Protein AF-A0A0B7IKX9-F1 (afdb_monomer_lite)

Secondary structure (DSSP, 8-state):
--HHHHHHHGGGS-TT--GGGS-HHHHHHHHHHHHHSPP--HHHHHHHHHHHHT-

InterPro domains:
  IPR051917 Transposase/Integrase Enzymes [PTHR10948] (2-44)

pLDDT: mean 76.39, std 15.46, range [43.78, 92.88]

Radius of gyration: 17.38 Å; chains: 1; bounding box: 44×20×41 Å

Sequence (55 aa):
MSENTNKLVRQYIPKGTYFEKISKEKIKEIQHKINRRPRTAIAHHEHLNFKNYKK

Organism: NCBI:txid28188

Foldseek 3Di:
DDPVVVVQLVVLDDPPDDPVPDDPVNVVVSVVCSVPDDDPPPPVVVVVVVVVVVD

Structure (mmCIF, N/CA/C/O backbone):
data_AF-A0A0B7IKX9-F1
#
_entry.id   AF-A0A0B7IKX9-F1
#
loop_
_atom_site.group_PDB
_atom_site.id
_atom_site.type_symbol
_atom_site.label_atom_id
_atom_site.label_alt_id
_atom_site.label_comp_id
_atom_site.label_asym_id
_atom_site.label_entity_id
_atom_site.label_seq_id
_atom_site.pdbx_PDB_ins_code
_atom_site.Cartn_x
_atom_site.Cartn_y
_atom_site.Cartn_z
_atom_site.occupancy
_atom_site.B_iso_or_equiv
_atom_site.auth_seq_id
_atom_site.auth_comp_id
_atom_site.auth_asym_id
_atom_site.auth_atom_id
_atom_site.pdbx_PDB_model_num
ATOM 1 N N . MET A 1 1 ? 8.725 -13.255 6.478 1.00 54.03 1 MET A N 1
ATOM 2 C CA . MET A 1 1 ? 8.213 -12.137 5.650 1.00 54.03 1 MET A CA 1
ATOM 3 C C . MET A 1 1 ? 9.398 -11.296 5.196 1.00 54.03 1 MET A C 1
ATOM 5 O O . MET A 1 1 ? 10.220 -10.955 6.031 1.00 54.03 1 MET A O 1
ATOM 9 N N . SER A 1 2 ? 9.537 -11.026 3.897 1.00 68.81 2 SER A N 1
ATOM 10 C CA . SER A 1 2 ? 10.662 -10.251 3.337 1.00 68.81 2 SER A CA 1
ATOM 11 C C . SER A 1 2 ? 10.435 -8.741 3.514 1.00 68.81 2 SER A C 1
ATOM 13 O O . SER A 1 2 ? 9.318 -8.275 3.287 1.00 68.81 2 SER A O 1
ATOM 15 N N . GLU A 1 3 ? 11.478 -7.962 3.840 1.00 73.44 3 GLU A N 1
ATOM 16 C CA . GLU A 1 3 ? 11.422 -6.484 3.934 1.00 73.44 3 GLU A CA 1
ATOM 17 C C . GLU A 1 3 ? 10.802 -5.844 2.679 1.00 73.44 3 GLU A C 1
ATOM 19 O O . GLU A 1 3 ? 10.038 -4.877 2.749 1.00 73.44 3 GLU A O 1
ATOM 24 N N . ASN A 1 4 ? 11.058 -6.445 1.519 1.00 75.69 4 ASN A N 1
ATOM 25 C CA . ASN A 1 4 ? 10.551 -5.965 0.243 1.00 75.69 4 ASN A CA 1
ATOM 26 C C . ASN A 1 4 ? 9.014 -6.031 0.162 1.00 75.69 4 ASN A C 1
ATOM 28 O O . ASN A 1 4 ? 8.377 -5.185 -0.463 1.00 75.69 4 ASN A O 1
ATOM 32 N N . THR A 1 5 ? 8.396 -6.995 0.852 1.00 77.81 5 THR A N 1
ATOM 33 C CA . THR A 1 5 ? 6.930 -7.124 0.919 1.00 77.81 5 THR A CA 1
ATOM 34 C C . THR A 1 5 ? 6.317 -5.987 1.737 1.00 77.81 5 THR A C 1
ATOM 36 O O . THR A 1 5 ? 5.307 -5.412 1.334 1.00 77.81 5 THR A O 1
ATOM 39 N N . ASN A 1 6 ? 6.973 -5.578 2.827 1.00 81.62 6 ASN A N 1
ATOM 40 C CA . ASN A 1 6 ? 6.508 -4.477 3.675 1.00 81.62 6 ASN A CA 1
ATOM 41 C C . ASN A 1 6 ? 6.499 -3.143 2.914 1.00 81.62 6 ASN A C 1
ATOM 43 O O . ASN A 1 6 ? 5.545 -2.371 3.026 1.00 81.62 6 ASN A O 1
ATOM 47 N N . LYS A 1 7 ? 7.532 -2.889 2.097 1.00 84.00 7 LYS A N 1
ATOM 48 C CA . LYS A 1 7 ? 7.607 -1.706 1.222 1.00 84.00 7 LYS A CA 1
ATOM 49 C C . LYS A 1 7 ? 6.478 -1.678 0.184 1.00 84.00 7 LYS A C 1
ATOM 51 O O . LYS A 1 7 ? 5.958 -0.603 -0.097 1.00 84.00 7 LYS A O 1
ATOM 56 N N . LEU A 1 8 ? 6.067 -2.831 -0.351 1.00 86.88 8 LEU A N 1
ATOM 57 C CA . LEU A 1 8 ? 4.961 -2.924 -1.315 1.00 86.88 8 LEU A CA 1
ATOM 58 C C . LEU A 1 8 ? 3.600 -2.679 -0.660 1.00 86.88 8 LEU A C 1
ATOM 60 O O . LEU A 1 8 ? 2.810 -1.896 -1.177 1.00 86.88 8 LEU A O 1
ATOM 64 N N . VAL A 1 9 ? 3.338 -3.299 0.492 1.00 86.25 9 VAL A N 1
ATOM 65 C CA . VAL A 1 9 ? 2.071 -3.127 1.223 1.00 86.25 9 VAL A CA 1
ATOM 66 C C . VAL A 1 9 ? 1.887 -1.675 1.677 1.00 86.25 9 VAL A C 1
ATOM 68 O O . VAL A 1 9 ? 0.798 -1.122 1.525 1.00 86.25 9 VAL A O 1
ATOM 71 N N . ARG A 1 10 ? 2.955 -1.012 2.147 1.00 87.88 10 ARG A N 1
ATOM 72 C CA . ARG A 1 10 ? 2.902 0.396 2.582 1.00 87.88 10 ARG A CA 1
ATOM 73 C C . ARG A 1 10 ? 2.532 1.390 1.477 1.00 87.88 10 ARG A C 1
ATOM 75 O O . ARG A 1 10 ? 2.093 2.482 1.807 1.00 87.88 10 ARG A O 1
ATOM 82 N N . GLN A 1 11 ? 2.662 1.042 0.197 1.00 89.12 11 GLN A N 1
ATOM 83 C CA . GLN A 1 11 ? 2.242 1.927 -0.902 1.00 89.12 11 GLN A CA 1
ATOM 84 C C . GLN A 1 11 ? 0.718 2.063 -1.003 1.00 89.12 11 GLN A C 1
ATOM 86 O O . GLN A 1 11 ? 0.229 3.036 -1.565 1.00 89.12 11 GLN A O 1
ATOM 91 N N . TYR A 1 12 ? -0.030 1.102 -0.457 1.00 88.69 12 TYR A N 1
ATOM 92 C CA . TYR A 1 12 ? -1.490 1.065 -0.540 1.00 88.69 12 TYR A CA 1
ATOM 93 C C . TYR A 1 12 ? -2.186 1.537 0.744 1.00 88.69 12 TYR A C 1
ATOM 95 O O . TYR A 1 12 ? -3.415 1.526 0.803 1.00 88.69 12 TYR A O 1
ATOM 103 N N . ILE A 1 13 ? -1.426 1.930 1.773 1.00 88.38 13 ILE A N 1
ATOM 104 C CA . ILE A 1 13 ? -1.949 2.299 3.093 1.00 88.38 13 ILE A CA 1
ATOM 105 C C . ILE A 1 13 ? -1.524 3.739 3.417 1.00 88.38 13 ILE A C 1
ATOM 107 O O . ILE A 1 13 ? -0.327 4.034 3.379 1.00 88.38 13 ILE A O 1
ATOM 111 N N . PRO A 1 14 ? -2.465 4.642 3.759 1.00 88.38 14 PRO A N 1
ATOM 112 C CA . PRO A 1 14 ? -2.129 6.016 4.106 1.00 88.38 14 PRO A CA 1
ATOM 113 C C . PRO A 1 14 ? -1.257 6.086 5.364 1.00 88.38 14 PRO A C 1
ATOM 115 O O . PRO A 1 14 ? -1.421 5.304 6.308 1.00 88.38 14 PRO A O 1
ATOM 118 N N . LYS A 1 15 ? -0.337 7.057 5.402 1.00 86.12 15 LYS A N 1
ATOM 119 C CA . LYS A 1 15 ? 0.514 7.302 6.576 1.00 86.12 15 LYS A CA 1
ATOM 120 C C . LYS A 1 15 ? -0.356 7.592 7.807 1.00 86.12 15 LYS A C 1
ATOM 122 O O . LYS A 1 15 ? -1.365 8.277 7.700 1.00 86.12 15 LYS A O 1
ATOM 127 N N . GLY A 1 16 ? 0.032 7.052 8.963 1.00 84.31 16 GLY A N 1
ATOM 128 C 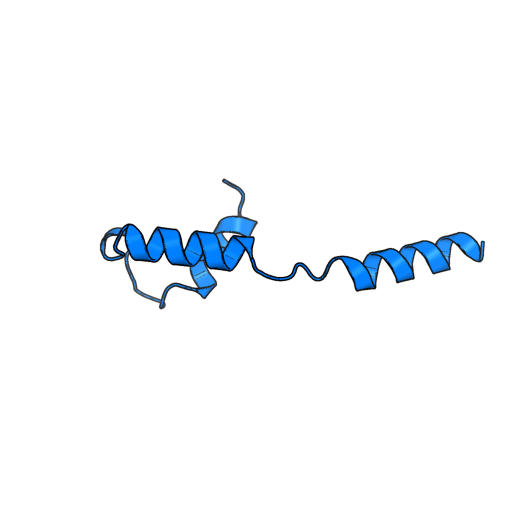CA . GLY A 1 16 ? -0.733 7.186 10.212 1.00 84.31 16 GLY A CA 1
ATOM 129 C C . GLY A 1 16 ? -1.922 6.227 10.350 1.00 84.31 16 GLY A C 1
ATOM 130 O O . GLY A 1 16 ? -2.624 6.271 11.357 1.00 84.31 16 GLY A O 1
ATOM 131 N N . THR A 1 17 ? -2.145 5.335 9.379 1.00 86.81 17 THR A N 1
ATOM 132 C CA . THR A 1 17 ? -3.184 4.301 9.484 1.00 86.81 17 THR A CA 1
ATOM 133 C C . THR A 1 17 ? -2.648 3.083 10.225 1.00 86.81 17 THR A C 1
ATOM 135 O O . THR A 1 17 ? -1.637 2.498 9.831 1.00 86.81 17 THR A O 1
ATOM 138 N N . TYR A 1 18 ? -3.353 2.675 11.278 1.00 84.50 18 TYR A N 1
ATOM 139 C CA . TYR A 1 18 ? -3.097 1.421 11.980 1.00 84.50 18 TYR A CA 1
ATOM 140 C C . TYR A 1 18 ? -3.683 0.252 11.186 1.00 84.50 18 TYR A C 1
ATOM 142 O O . TYR A 1 18 ? -4.826 0.323 10.733 1.00 84.50 18 TYR A O 1
ATOM 150 N N . PHE A 1 19 ? -2.922 -0.834 11.037 1.00 78.88 19 PHE A N 1
ATOM 151 C CA . PHE A 1 19 ? -3.355 -2.020 10.285 1.00 78.88 19 PHE A CA 1
ATOM 152 C C . PHE A 1 19 ? -4.635 -2.652 10.849 1.00 78.88 19 PHE A C 1
ATOM 154 O O . PHE A 1 19 ? -5.426 -3.200 10.092 1.00 78.88 19 PHE A O 1
ATOM 161 N N . GLU A 1 20 ? -4.872 -2.508 12.153 1.00 85.88 20 GLU A N 1
ATOM 162 C CA . GLU A 1 20 ? -6.074 -2.986 12.847 1.00 85.88 20 GLU A CA 1
ATOM 163 C C . GLU A 1 20 ? -7.359 -2.297 12.369 1.00 85.88 20 GLU A C 1
ATOM 165 O O . GLU A 1 20 ? -8.443 -2.863 12.466 1.00 85.88 20 GLU A O 1
ATOM 170 N N . LYS A 1 21 ? -7.244 -1.087 11.805 1.00 87.00 21 LYS A N 1
ATOM 171 C CA . LYS A 1 21 ? -8.375 -0.334 11.243 1.00 87.00 21 LYS A CA 1
ATOM 172 C C . LYS A 1 21 ? -8.688 -0.721 9.795 1.00 87.00 21 LYS A C 1
ATOM 174 O O . LYS A 1 21 ? -9.616 -0.175 9.205 1.00 87.00 21 LYS A O 1
ATOM 179 N N . ILE A 1 22 ? -7.907 -1.621 9.196 1.00 86.94 22 ILE A N 1
ATOM 180 C CA . ILE A 1 22 ? -8.092 -2.059 7.813 1.00 86.94 22 ILE A CA 1
ATOM 181 C C . ILE A 1 22 ? -8.947 -3.325 7.810 1.00 86.94 22 ILE A C 1
ATOM 183 O O . ILE A 1 22 ? -8.612 -4.323 8.446 1.00 86.94 22 ILE A O 1
ATOM 187 N N . SER A 1 23 ? -10.043 -3.307 7.052 1.00 91.88 23 SER A N 1
ATOM 188 C CA . SER A 1 23 ? -10.889 -4.489 6.898 1.00 91.88 23 SER A CA 1
ATOM 189 C C .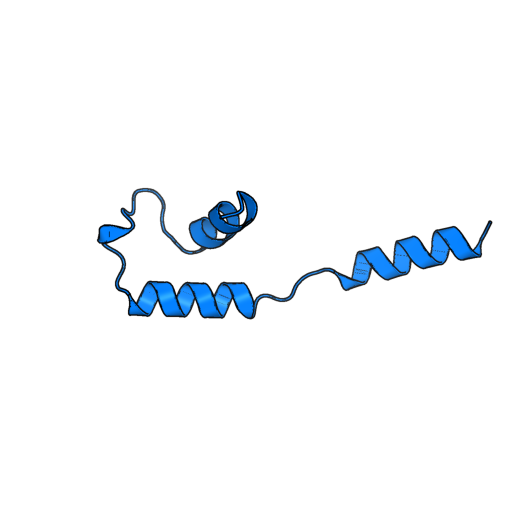 SER A 1 23 ? -10.148 -5.622 6.179 1.00 91.88 23 SER A C 1
ATOM 191 O O . SER A 1 23 ? -9.308 -5.402 5.299 1.00 91.88 23 SER A O 1
ATOM 193 N N . LYS A 1 24 ? -10.500 -6.870 6.507 1.00 90.38 24 LYS A N 1
ATOM 194 C CA . LYS A 1 24 ? -9.924 -8.065 5.863 1.00 90.38 24 LYS A CA 1
ATOM 195 C C . LYS A 1 24 ? -10.125 -8.060 4.344 1.00 90.38 24 LYS A C 1
ATOM 197 O O . LYS A 1 24 ? -9.242 -8.479 3.598 1.00 90.38 24 LYS A O 1
ATOM 202 N N . GLU A 1 25 ? -11.256 -7.539 3.879 1.00 92.88 25 GLU A N 1
ATOM 203 C CA . GLU A 1 25 ? -11.567 -7.388 2.455 1.00 92.88 25 GLU A CA 1
ATOM 204 C C . GLU A 1 25 ? -10.590 -6.436 1.760 1.00 92.88 25 GLU A C 1
ATOM 206 O O . GLU A 1 25 ? -10.072 -6.745 0.685 1.00 92.88 25 GLU A O 1
ATOM 211 N N . LYS A 1 26 ? -10.251 -5.316 2.410 1.00 89.81 26 LYS A N 1
ATOM 212 C CA . LYS A 1 26 ? -9.285 -4.359 1.875 1.00 89.81 26 LYS A CA 1
ATOM 213 C C . LYS A 1 26 ? -7.877 -4.943 1.820 1.00 89.81 26 LYS A C 1
ATOM 215 O O . LYS A 1 26 ? -7.167 -4.733 0.839 1.00 89.81 26 LYS A O 1
ATOM 220 N N . ILE A 1 27 ? -7.493 -5.725 2.829 1.00 89.88 27 ILE A N 1
ATOM 221 C CA . ILE A 1 27 ? -6.225 -6.469 2.828 1.00 89.88 27 ILE A CA 1
ATOM 222 C C . ILE A 1 27 ? -6.175 -7.426 1.628 1.00 89.88 27 ILE A C 1
ATOM 224 O O . ILE A 1 27 ? -5.1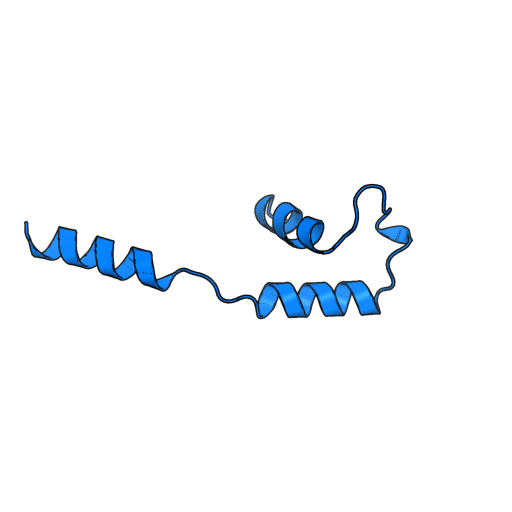79 -7.452 0.902 1.00 89.88 27 ILE A O 1
ATOM 228 N N . LYS A 1 28 ? -7.267 -8.154 1.364 1.00 91.88 28 LYS A N 1
ATOM 229 C CA . LYS A 1 28 ? -7.372 -9.070 0.221 1.00 91.88 28 LYS A CA 1
ATOM 230 C C . LYS A 1 28 ? -7.260 -8.331 -1.117 1.00 91.88 28 LYS A C 1
ATOM 232 O O . LYS A 1 28 ? -6.537 -8.779 -2.005 1.00 91.88 28 LYS A O 1
ATOM 237 N N . GLU A 1 29 ? -7.901 -7.172 -1.254 1.00 92.25 29 GLU A N 1
ATOM 238 C CA . GLU A 1 29 ? -7.772 -6.316 -2.441 1.00 92.25 29 GLU A CA 1
ATOM 239 C C . GLU A 1 29 ? -6.317 -5.869 -2.670 1.00 92.25 29 GLU A C 1
ATOM 241 O O . GLU A 1 29 ? -5.806 -5.964 -3.788 1.00 92.25 29 GLU A O 1
ATOM 246 N N . ILE A 1 30 ? -5.630 -5.420 -1.614 1.00 90.69 30 ILE A N 1
ATOM 247 C CA . ILE A 1 30 ? -4.223 -4.997 -1.681 1.00 90.69 30 ILE A CA 1
ATOM 248 C C . ILE A 1 30 ? -3.330 -6.171 -2.096 1.00 90.69 30 ILE A C 1
ATOM 250 O O . ILE A 1 30 ? -2.483 -6.016 -2.977 1.00 90.69 30 ILE A O 1
ATOM 254 N N . GLN A 1 31 ? -3.553 -7.361 -1.534 1.00 90.56 31 GLN A N 1
ATOM 255 C CA . GLN A 1 31 ? -2.826 -8.571 -1.916 1.00 90.56 31 GLN A CA 1
ATOM 256 C C . GLN A 1 31 ? -3.021 -8.901 -3.404 1.00 90.56 31 GLN A C 1
ATOM 258 O O . GLN A 1 31 ? -2.046 -9.158 -4.113 1.00 90.56 31 GLN A O 1
ATOM 263 N N . HIS A 1 32 ? -4.259 -8.843 -3.907 1.00 92.31 32 HIS A N 1
ATOM 264 C CA . HIS A 1 32 ? -4.534 -9.060 -5.329 1.00 92.31 32 HIS A CA 1
ATOM 265 C C . HIS A 1 32 ? -3.851 -8.013 -6.219 1.00 92.31 32 HIS A C 1
ATOM 267 O O . HIS A 1 32 ? -3.283 -8.376 -7.249 1.00 92.31 32 HIS A O 1
ATOM 273 N N . LYS A 1 33 ? -3.847 -6.735 -5.817 1.00 90.31 33 LYS A N 1
ATOM 274 C CA . LYS A 1 33 ? -3.176 -5.644 -6.546 1.00 90.31 33 LYS A CA 1
ATOM 275 C C . LYS A 1 33 ? -1.661 -5.831 -6.614 1.00 90.31 33 LYS A C 1
ATOM 277 O O . LYS A 1 33 ? -1.085 -5.672 -7.685 1.00 90.31 33 LYS A O 1
ATOM 282 N N . ILE A 1 34 ? -1.025 -6.206 -5.503 1.00 88.94 34 ILE A N 1
ATOM 283 C CA . ILE A 1 34 ? 0.420 -6.473 -5.453 1.00 88.94 34 ILE A CA 1
ATOM 284 C C . ILE A 1 34 ? 0.779 -7.650 -6.364 1.00 88.94 34 ILE A C 1
ATOM 286 O O . ILE A 1 34 ? 1.731 -7.555 -7.137 1.00 88.94 34 ILE A O 1
ATOM 290 N N . ASN A 1 35 ? 0.002 -8.734 -6.313 1.00 87.00 35 ASN A N 1
ATOM 291 C CA . ASN A 1 35 ? 0.265 -9.931 -7.112 1.00 87.00 35 ASN A CA 1
ATOM 292 C C . ASN A 1 35 ? 0.037 -9.715 -8.613 1.00 87.00 35 ASN A C 1
ATOM 294 O O . ASN A 1 35 ? 0.747 -10.305 -9.421 1.00 87.00 35 ASN A O 1
ATOM 298 N N . ARG A 1 36 ? -0.919 -8.861 -8.996 1.00 88.50 36 ARG A N 1
ATOM 299 C CA . ARG A 1 36 ? -1.181 -8.499 -10.400 1.00 88.50 36 ARG A CA 1
ATOM 300 C C . ARG A 1 36 ? -0.270 -7.395 -10.934 1.00 88.50 36 ARG A C 1
ATOM 302 O O . ARG A 1 36 ? -0.359 -7.062 -12.113 1.00 88.50 36 ARG A O 1
ATOM 309 N N . ARG A 1 37 ? 0.574 -6.791 -10.095 1.00 85.44 37 ARG A N 1
ATOM 310 C CA . ARG A 1 37 ? 1.430 -5.683 -10.517 1.00 85.44 37 ARG A CA 1
ATOM 311 C C . ARG A 1 37 ? 2.425 -6.175 -11.576 1.00 85.44 37 ARG A C 1
ATOM 313 O O . ARG A 1 37 ? 3.136 -7.149 -11.310 1.00 85.44 37 ARG A O 1
ATOM 320 N N . PRO A 1 38 ? 2.524 -5.508 -12.742 1.00 82.69 38 PRO A N 1
ATOM 321 C CA . PRO A 1 38 ? 3.498 -5.880 -13.756 1.00 82.69 38 PRO A CA 1
ATOM 322 C C . PRO A 1 38 ? 4.899 -5.757 -13.157 1.00 82.69 38 PRO A C 1
ATOM 324 O O . PRO A 1 38 ? 5.298 -4.699 -12.665 1.00 82.69 38 PRO A O 1
ATOM 327 N N . ARG A 1 39 ? 5.640 -6.865 -13.149 1.00 80.56 39 ARG A N 1
ATOM 328 C CA . ARG A 1 39 ? 7.043 -6.859 -12.748 1.00 80.56 39 ARG A CA 1
ATOM 329 C C . ARG A 1 39 ? 7.846 -6.385 -13.951 1.00 80.56 39 ARG A C 1
ATOM 331 O O . ARG A 1 39 ? 7.866 -7.061 -14.974 1.00 80.56 39 ARG A O 1
ATOM 338 N N . THR A 1 40 ? 8.517 -5.244 -13.842 1.00 66.69 40 THR A N 1
ATOM 339 C CA . THR A 1 40 ? 9.511 -4.806 -14.830 1.00 66.69 40 THR A CA 1
ATOM 340 C C . THR A 1 40 ? 10.746 -5.701 -14.715 1.00 66.69 40 THR A C 1
ATOM 342 O O . THR A 1 40 ? 11.749 -5.319 -14.123 1.00 66.69 40 THR A O 1
ATOM 345 N N . ALA A 1 41 ? 10.646 -6.935 -15.206 1.00 60.16 41 ALA A N 1
ATOM 346 C CA . ALA A 1 41 ? 11.749 -7.895 -15.236 1.00 60.16 41 ALA A CA 1
ATOM 347 C C . ALA A 1 41 ? 12.347 -8.057 -16.643 1.00 60.16 41 ALA A C 1
ATOM 349 O O . ALA A 1 41 ? 13.447 -8.579 -16.783 1.00 60.16 41 ALA A O 1
ATOM 350 N N . ILE A 1 42 ? 11.652 -7.589 -17.685 1.00 56.47 42 ILE A N 1
ATOM 351 C CA . ILE A 1 42 ? 11.987 -7.943 -19.071 1.00 56.47 42 ILE A CA 1
ATOM 352 C C . ILE A 1 42 ? 13.071 -7.028 -19.662 1.00 56.47 42 ILE A C 1
ATOM 354 O O . ILE A 1 42 ? 14.002 -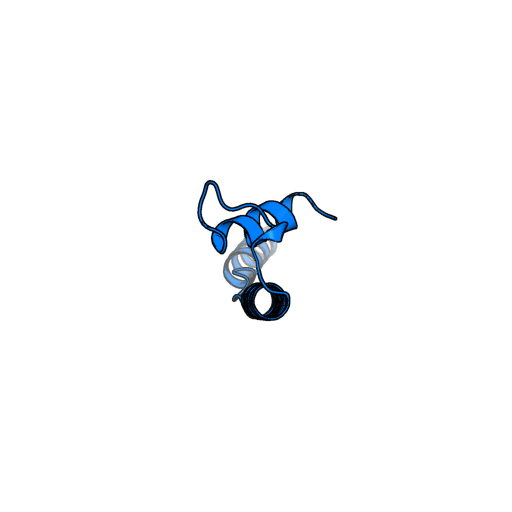7.523 -20.286 1.00 56.47 42 ILE A O 1
ATOM 358 N N . ALA A 1 43 ? 13.065 -5.726 -19.359 1.00 53.62 43 ALA A N 1
ATOM 359 C CA . ALA A 1 43 ? 14.033 -4.797 -19.958 1.00 53.62 43 ALA A CA 1
ATOM 360 C C . ALA A 1 43 ? 15.495 -5.031 -19.516 1.00 53.62 43 ALA A C 1
ATOM 362 O O . ALA A 1 43 ? 16.429 -4.707 -20.246 1.00 53.62 43 ALA A O 1
ATOM 363 N N . HIS A 1 44 ? 15.719 -5.607 -18.330 1.00 54.16 44 HIS A N 1
ATOM 364 C CA . HIS A 1 44 ? 17.075 -5.852 -17.826 1.00 54.16 44 HIS A CA 1
ATOM 365 C C . HIS A 1 44 ? 17.663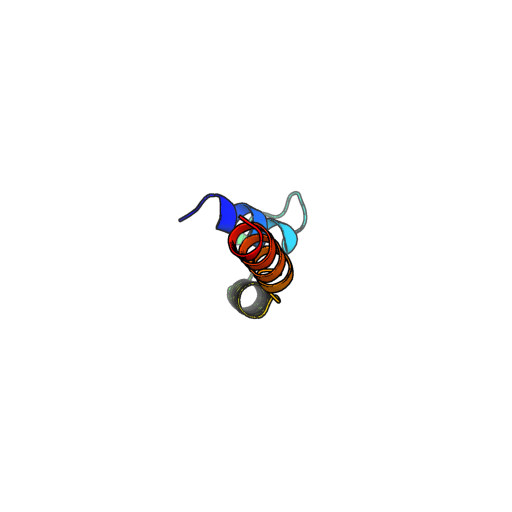 -7.188 -18.291 1.00 54.16 44 HIS A C 1
ATOM 367 O O . HIS A 1 44 ? 18.884 -7.309 -18.379 1.00 54.16 44 HIS A O 1
ATOM 373 N N . HIS A 1 45 ? 16.827 -8.187 -18.593 1.00 53.56 45 HIS A N 1
ATOM 374 C CA . HIS A 1 45 ? 17.319 -9.499 -19.009 1.00 53.56 45 HIS A CA 1
ATOM 375 C C . HIS A 1 45 ? 17.820 -9.477 -20.459 1.00 53.56 45 HIS A C 1
ATOM 377 O O . HIS A 1 45 ? 18.858 -10.062 -20.756 1.00 53.56 45 HIS A O 1
ATOM 383 N N . GLU A 1 46 ? 17.163 -8.727 -21.346 1.00 54.06 46 GLU A N 1
ATOM 384 C CA . GLU A 1 46 ? 17.631 -8.555 -22.728 1.00 54.06 46 GLU A CA 1
ATOM 385 C C . GLU A 1 46 ? 18.989 -7.836 -22.772 1.00 54.06 46 GLU A C 1
ATOM 387 O O . GLU A 1 46 ? 19.928 -8.317 -23.403 1.00 54.06 46 GLU A O 1
ATOM 392 N N . HIS A 1 47 ? 19.157 -6.749 -22.010 1.00 55.06 47 HIS A N 1
ATOM 393 C CA . HIS A 1 47 ? 20.401 -5.969 -21.999 1.00 55.06 47 HIS A CA 1
ATOM 394 C C . HIS A 1 47 ? 21.608 -6.727 -21.405 1.00 55.06 47 HIS A C 1
ATOM 396 O O . HIS A 1 47 ? 22.752 -6.463 -21.782 1.00 55.06 47 HIS A O 1
ATOM 402 N N . LEU A 1 48 ? 21.370 -7.676 -20.491 1.00 58.66 48 LEU A N 1
ATOM 403 C CA . LEU A 1 48 ? 22.405 -8.565 -19.950 1.00 58.66 48 LEU A CA 1
ATOM 404 C C . LEU A 1 48 ? 22.783 -9.680 -20.939 1.00 58.66 48 LEU A C 1
ATOM 406 O O . LEU A 1 48 ? 23.955 -10.036 -21.025 1.00 58.66 48 LEU A O 1
ATOM 410 N N . ASN A 1 49 ? 21.830 -10.176 -21.733 1.00 54.31 49 ASN A N 1
ATOM 411 C CA . ASN A 1 49 ? 22.102 -11.169 -22.775 1.00 54.31 49 ASN A CA 1
ATOM 412 C C . ASN A 1 49 ? 22.900 -10.577 -23.958 1.00 54.31 49 ASN A C 1
ATOM 414 O O . ASN A 1 49 ? 23.847 -11.207 -24.423 1.00 54.31 49 ASN A O 1
ATOM 418 N N . PHE A 1 50 ? 22.627 -9.335 -24.384 1.00 54.97 50 PHE A N 1
ATOM 419 C CA . PHE A 1 50 ? 23.384 -8.690 -25.474 1.00 54.97 50 PHE A CA 1
ATOM 420 C C . PHE A 1 50 ? 24.855 -8.397 -25.136 1.00 54.97 50 PHE A C 1
ATOM 422 O O . PHE A 1 50 ? 25.709 -8.448 -26.021 1.00 54.97 50 PH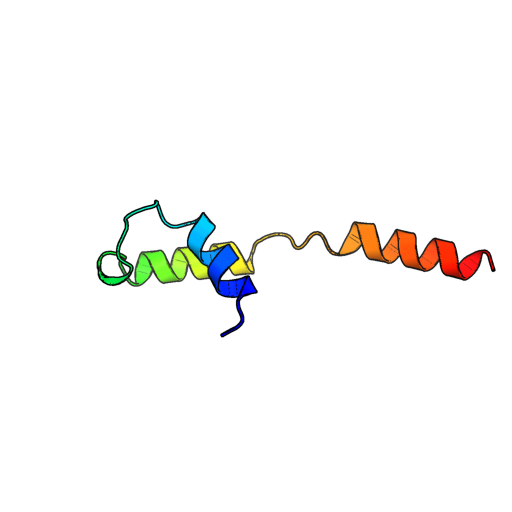E A O 1
ATOM 429 N N . LYS A 1 51 ? 25.178 -8.104 -23.868 1.00 52.28 51 LYS A N 1
ATOM 430 C CA . LYS A 1 51 ? 26.569 -7.869 -23.438 1.00 52.28 51 LYS A CA 1
ATOM 431 C C . LYS A 1 51 ? 27.409 -9.149 -23.415 1.00 52.28 51 LYS A C 1
ATOM 433 O O . LYS A 1 51 ? 28.607 -9.071 -23.658 1.00 52.28 51 LYS A O 1
ATOM 438 N N . ASN A 1 52 ? 26.788 -10.305 -23.174 1.00 52.25 52 ASN A N 1
ATOM 439 C CA . ASN A 1 52 ? 27.473 -11.601 -23.155 1.00 52.25 52 ASN A CA 1
ATOM 440 C C . ASN A 1 52 ? 27.682 -12.202 -24.556 1.00 52.25 52 ASN A C 1
ATOM 442 O O . ASN A 1 52 ? 28.581 -13.012 -24.727 1.00 52.25 52 ASN A O 1
ATOM 446 N N . TYR A 1 53 ? 26.896 -11.791 -25.558 1.00 53.88 53 TYR A N 1
ATOM 447 C CA . TYR A 1 53 ? 27.031 -12.253 -26.950 1.00 53.88 53 TYR A CA 1
ATOM 448 C C . TYR A 1 53 ? 28.135 -11.524 -27.745 1.00 53.88 53 TYR A C 1
ATOM 450 O O . TYR A 1 53 ? 28.542 -11.979 -28.808 1.00 53.88 53 TYR A O 1
ATOM 458 N N . LYS A 1 54 ? 28.624 -10.377 -27.251 1.00 49.97 54 LYS A N 1
ATOM 459 C CA . LYS A 1 54 ? 29.673 -9.566 -27.902 1.00 49.97 54 LYS A CA 1
ATOM 460 C C . LYS A 1 54 ? 31.071 -9.708 -27.270 1.00 49.97 54 LYS A C 1
ATOM 462 O O . LYS A 1 54 ? 31.908 -8.834 -27.494 1.00 49.97 54 LYS A O 1
ATOM 467 N N . LYS A 1 55 ? 31.324 -10.756 -26.481 1.00 43.78 55 LYS A N 1
ATOM 468 C CA . LYS A 1 55 ? 32.658 -11.068 -25.945 1.00 43.78 55 LYS A CA 1
ATOM 469 C C . LYS A 1 55 ? 33.260 -12.275 -26.649 1.00 43.78 55 LYS A C 1
ATOM 471 O O . LYS A 1 55 ? 32.495 -13.231 -26.886 1.00 43.78 55 LYS A O 1
#